Protein AF-A0A1V5RC28-F1 (afdb_monomer)

Structure (mmCIF, N/CA/C/O backbone):
data_AF-A0A1V5RC28-F1
#
_entry.id   AF-A0A1V5RC28-F1
#
loop_
_atom_site.group_PDB
_atom_site.id
_atom_site.type_symbol
_atom_site.label_atom_id
_atom_site.label_alt_id
_atom_site.label_comp_id
_atom_site.label_asym_id
_atom_site.label_entity_id
_atom_site.label_seq_id
_atom_site.pdbx_PDB_ins_code
_atom_site.Cartn_x
_atom_site.Cartn_y
_atom_site.Cartn_z
_atom_site.occupancy
_atom_site.B_iso_or_equiv
_atom_site.auth_seq_id
_atom_site.auth_comp_id
_atom_site.auth_asym_id
_atom_site.auth_atom_id
_atom_site.pdbx_PDB_model_num
ATOM 1 N N . MET A 1 1 ? -7.950 -6.915 -5.598 1.00 78.12 1 MET A N 1
ATOM 2 C CA . MET A 1 1 ? -7.446 -6.400 -4.307 1.00 78.12 1 MET A CA 1
ATOM 3 C C . MET A 1 1 ? -8.306 -6.978 -3.197 1.00 78.12 1 MET A C 1
ATOM 5 O O . MET A 1 1 ? -9.509 -7.059 -3.421 1.00 78.12 1 MET A O 1
ATOM 9 N N . PRO A 1 2 ? -7.736 -7.437 -2.072 1.00 84.12 2 PRO A N 1
ATOM 10 C CA . PRO A 1 2 ? -8.524 -7.957 -0.957 1.00 84.12 2 PRO A CA 1
ATOM 11 C C . PRO A 1 2 ? -9.288 -6.834 -0.242 1.00 84.12 2 PRO A C 1
ATOM 13 O O . PRO A 1 2 ? -8.776 -5.726 -0.107 1.00 84.12 2 PRO A O 1
ATOM 16 N N . SER A 1 3 ? -10.499 -7.132 0.232 1.00 89.69 3 SER A N 1
ATOM 17 C CA . SER A 1 3 ? -11.298 -6.225 1.070 1.00 89.69 3 SER A CA 1
ATOM 18 C C . SER A 1 3 ? -10.888 -6.268 2.547 1.00 89.69 3 SER A C 1
ATOM 20 O O . SER A 1 3 ? -11.068 -5.288 3.265 1.00 89.69 3 SER A O 1
ATOM 22 N N . ARG A 1 4 ? -10.319 -7.391 3.003 1.00 92.81 4 ARG A N 1
ATOM 23 C CA . ARG A 1 4 ? -9.761 -7.592 4.347 1.00 92.81 4 ARG A CA 1
ATOM 24 C C . ARG A 1 4 ? -8.481 -8.410 4.273 1.00 92.81 4 ARG A C 1
ATOM 26 O O . ARG A 1 4 ? -8.350 -9.268 3.397 1.00 92.81 4 ARG A O 1
ATOM 33 N N . PHE A 1 5 ? -7.549 -8.155 5.180 1.00 90.50 5 PHE A N 1
ATOM 34 C CA . PHE A 1 5 ? -6.328 -8.943 5.310 1.00 90.50 5 PHE A CA 1
ATOM 35 C C . PHE A 1 5 ? -5.760 -8.856 6.724 1.00 90.50 5 PHE A C 1
ATOM 37 O O . PHE A 1 5 ? -5.974 -7.882 7.440 1.00 90.50 5 PHE A O 1
ATOM 44 N N . THR A 1 6 ? -4.988 -9.869 7.105 1.00 90.44 6 THR A N 1
ATOM 45 C CA . THR A 1 6 ? -4.256 -9.887 8.372 1.00 90.44 6 THR A CA 1
ATOM 46 C C . THR A 1 6 ? -2.792 -9.558 8.122 1.00 90.44 6 THR A C 1
ATOM 48 O O . THR A 1 6 ? -2.156 -10.141 7.238 1.00 90.44 6 THR A O 1
ATOM 51 N N . TRP A 1 7 ? -2.231 -8.655 8.918 1.00 88.19 7 TRP A N 1
ATOM 52 C CA . TRP A 1 7 ? -0.811 -8.333 8.894 1.00 88.19 7 TRP A CA 1
ATOM 53 C C . TRP A 1 7 ? -0.259 -8.241 10.316 1.00 88.19 7 TRP A C 1
ATOM 55 O O . TRP A 1 7 ? -0.801 -7.530 11.154 1.00 88.19 7 TRP A O 1
ATOM 65 N N . ARG A 1 8 ? 0.815 -8.996 10.595 1.00 86.25 8 ARG A N 1
ATOM 66 C CA . ARG A 1 8 ? 1.457 -9.096 11.925 1.00 86.25 8 ARG A CA 1
ATOM 67 C C . ARG A 1 8 ? 0.475 -9.349 13.086 1.00 86.25 8 ARG A C 1
ATOM 69 O O . ARG A 1 8 ? 0.665 -8.839 14.180 1.00 86.25 8 ARG A O 1
ATOM 76 N N . GLY A 1 9 ? -0.562 -10.151 12.842 1.00 89.44 9 GLY A N 1
ATOM 77 C CA . GLY A 1 9 ? -1.573 -10.497 13.847 1.00 89.44 9 GLY A CA 1
ATOM 78 C C . GLY A 1 9 ? -2.705 -9.476 14.005 1.00 89.44 9 GLY A C 1
ATOM 79 O O . GLY A 1 9 ? -3.668 -9.777 14.698 1.00 89.44 9 GLY A O 1
ATOM 80 N N . ALA A 1 10 ? -2.641 -8.323 13.333 1.00 88.75 10 ALA A N 1
ATOM 81 C CA . ALA A 1 10 ? -3.735 -7.358 13.276 1.00 88.75 10 ALA A CA 1
ATOM 82 C C . ALA A 1 10 ? -4.580 -7.559 12.010 1.00 88.75 10 ALA A C 1
ATOM 84 O O . ALA A 1 10 ? -4.041 -7.795 10.923 1.00 88.75 10 ALA A O 1
ATOM 85 N N . GLU A 1 11 ? -5.902 -7.469 12.145 1.00 93.44 11 GLU A N 1
ATOM 86 C CA . GLU A 1 11 ? -6.823 -7.443 11.008 1.00 93.44 11 GLU A CA 1
ATOM 87 C C . GLU A 1 11 ? -6.993 -6.009 10.503 1.00 93.44 11 GLU A C 1
ATOM 89 O O . GLU A 1 11 ? -7.176 -5.080 11.287 1.00 93.44 11 GLU A O 1
ATOM 94 N N . TYR A 1 12 ? -6.950 -5.852 9.181 1.00 92.31 12 TYR A N 1
ATOM 95 C CA . TYR A 1 12 ? -7.222 -4.598 8.500 1.00 92.31 12 TYR A CA 1
ATOM 96 C C . TYR A 1 12 ? -8.332 -4.778 7.476 1.00 92.31 12 TYR A C 1
ATOM 98 O O . TYR A 1 12 ? -8.329 -5.725 6.677 1.00 92.31 12 TYR A O 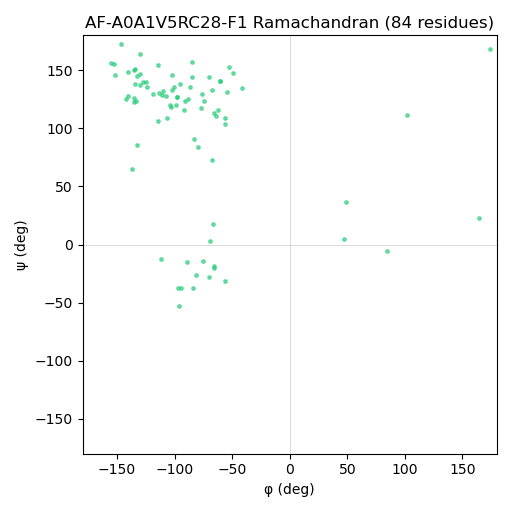1
ATOM 106 N N . ARG A 1 13 ? -9.261 -3.826 7.456 1.00 95.00 13 ARG A N 1
ATOM 107 C CA . ARG A 1 13 ? -10.307 -3.721 6.439 1.00 95.00 13 ARG A CA 1
ATOM 108 C C . ARG A 1 13 ? -9.999 -2.556 5.518 1.00 95.00 13 ARG A C 1
ATOM 110 O O . ARG A 1 13 ? -9.804 -1.447 5.990 1.00 95.00 13 ARG A O 1
ATOM 117 N N . VAL A 1 14 ? -9.993 -2.789 4.210 1.00 94.06 14 VAL A N 1
ATOM 118 C CA . VAL A 1 14 ? -9.842 -1.713 3.226 1.00 94.06 14 VAL A CA 1
ATOM 119 C C . VAL A 1 14 ? -11.148 -0.929 3.139 1.00 94.06 14 VAL A C 1
ATOM 121 O O . VAL A 1 14 ? -12.196 -1.514 2.854 1.00 94.06 14 VAL A O 1
ATOM 124 N N . THR A 1 15 ? -11.080 0.380 3.369 1.00 95.50 15 THR A N 1
ATOM 125 C CA . THR A 1 15 ? -12.233 1.289 3.275 1.00 95.50 15 THR A CA 1
ATOM 126 C C . THR A 1 15 ? -12.291 2.000 1.929 1.00 95.50 15 THR A C 1
ATOM 128 O O . THR A 1 15 ? -13.373 2.135 1.366 1.00 95.50 15 THR A O 1
ATOM 131 N N . ALA A 1 16 ? -11.141 2.376 1.361 1.00 93.19 16 ALA A N 1
ATOM 132 C CA . ALA A 1 16 ? -11.055 2.939 0.017 1.00 93.19 16 ALA A CA 1
ATOM 133 C C . ALA A 1 16 ? -9.692 2.676 -0.640 1.00 93.19 16 ALA A C 1
ATOM 135 O O . ALA A 1 16 ? -8.672 2.497 0.027 1.00 93.19 16 ALA A O 1
ATOM 136 N N . VAL A 1 17 ? -9.675 2.682 -1.976 1.00 94.88 17 VAL A N 1
ATOM 137 C CA . VAL A 1 17 ? -8.444 2.746 -2.776 1.00 94.88 17 VAL A CA 1
ATOM 138 C C . VAL A 1 17 ? -8.155 4.210 -3.062 1.00 94.88 17 VAL A C 1
ATOM 140 O O . VAL A 1 17 ? -8.931 4.858 -3.755 1.00 94.88 17 VAL A O 1
ATOM 143 N N . LEU A 1 18 ? -7.0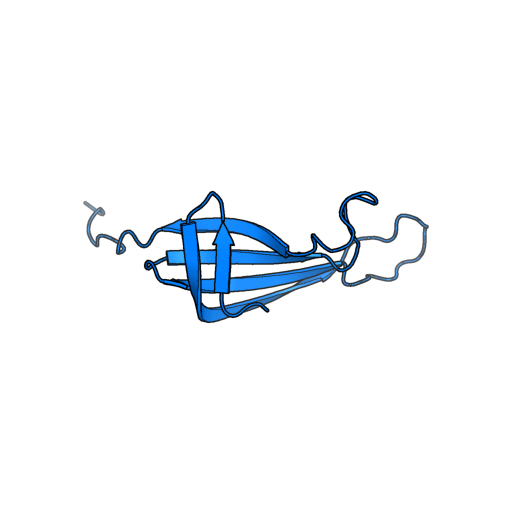42 4.719 -2.541 1.00 94.62 18 LEU A N 1
ATOM 144 C CA . LEU A 1 18 ? -6.602 6.099 -2.747 1.00 94.62 18 LEU A CA 1
ATOM 145 C C . LEU A 1 18 ? -5.824 6.249 -4.057 1.00 94.62 18 LEU A C 1
ATOM 147 O O . LEU A 1 18 ? -5.954 7.251 -4.750 1.00 94.62 18 LEU A O 1
ATOM 151 N N . HIS A 1 19 ? -5.011 5.250 -4.404 1.00 94.38 19 HIS A N 1
ATOM 152 C CA . HIS A 1 19 ? -4.221 5.266 -5.631 1.00 94.38 19 HIS A CA 1
ATOM 153 C C . HIS A 1 19 ? -3.960 3.843 -6.126 1.00 94.38 19 HIS A C 1
ATOM 155 O O . HIS A 1 19 ? -3.793 2.923 -5.324 1.00 94.38 19 HIS A O 1
ATOM 161 N N . ALA A 1 20 ? -3.900 3.647 -7.441 1.00 93.88 20 ALA A N 1
ATOM 162 C CA . ALA A 1 20 ? -3.560 2.364 -8.044 1.00 93.88 20 ALA A CA 1
ATOM 163 C C . ALA A 1 20 ? -2.663 2.577 -9.263 1.00 93.88 20 ALA A C 1
ATOM 165 O O . ALA A 1 20 ? -3.002 3.337 -10.166 1.00 93.88 20 ALA A O 1
ATOM 166 N N . TRP A 1 21 ? -1.524 1.889 -9.304 1.00 93.00 21 TRP A N 1
ATOM 167 C CA . TRP A 1 21 ? -0.566 2.013 -10.402 1.00 93.00 21 TRP A CA 1
ATOM 168 C C . TRP A 1 21 ? 0.143 0.692 -10.678 1.00 93.00 21 TRP A C 1
ATOM 170 O O . TRP A 1 21 ? -0.033 -0.307 -9.983 1.00 93.00 21 TRP A O 1
ATOM 180 N N . LYS A 1 22 ? 0.922 0.651 -11.753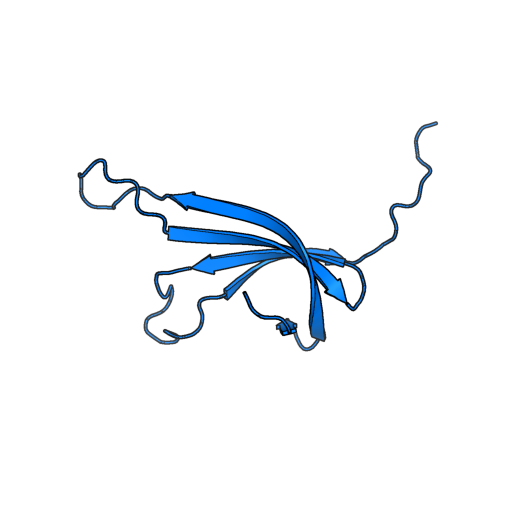 1.00 89.38 22 LYS A N 1
ATOM 181 C CA . LYS A 1 22 ? 1.635 -0.546 -12.201 1.00 89.38 22 LYS A CA 1
ATOM 182 C C . LYS A 1 22 ? 3.100 -0.188 -12.380 1.00 89.38 22 LYS A C 1
ATOM 184 O O . LYS A 1 22 ? 3.402 0.876 -12.905 1.00 89.38 22 LYS A O 1
ATOM 189 N N . THR A 1 23 ? 4.001 -1.078 -11.980 1.00 83.56 23 THR A N 1
ATOM 190 C CA . THR A 1 23 ? 5.419 -0.954 -12.351 1.00 83.56 23 THR A CA 1
ATOM 191 C C . THR A 1 23 ? 5.804 -2.105 -13.261 1.00 83.56 23 THR A C 1
ATOM 193 O O . THR A 1 23 ? 5.555 -3.279 -12.945 1.00 83.56 23 THR A O 1
ATOM 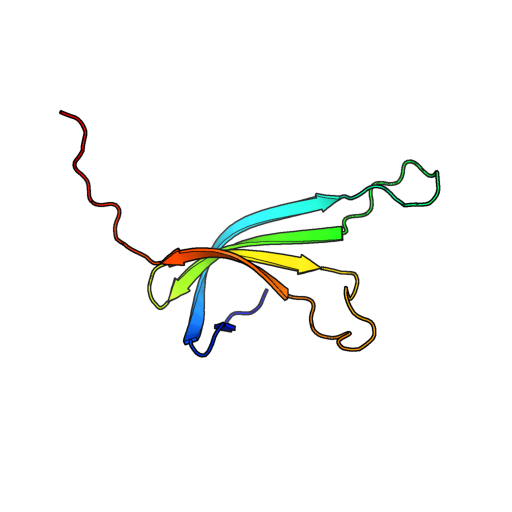196 N N . THR A 1 24 ? 6.437 -1.765 -14.377 1.00 75.62 24 THR A N 1
ATOM 197 C CA . THR A 1 24 ? 7.121 -2.719 -15.242 1.00 75.62 24 THR A CA 1
ATOM 198 C C . THR A 1 24 ? 8.534 -2.966 -14.718 1.00 75.62 24 THR A C 1
ATOM 200 O O . THR A 1 24 ? 9.067 -2.175 -13.940 1.00 75.62 24 THR A O 1
ATOM 203 N N . GLY A 1 25 ? 9.125 -4.105 -15.065 1.00 62.41 25 GLY A N 1
ATOM 204 C CA . GLY A 1 25 ? 10.532 -4.375 -14.772 1.00 62.41 25 GLY A CA 1
ATOM 205 C C . GLY A 1 25 ? 11.219 -4.983 -15.988 1.00 62.41 25 GLY A C 1
ATOM 206 O O . GLY A 1 25 ? 10.541 -5.681 -16.747 1.00 62.41 25 GLY A O 1
ATOM 207 N N . PRO A 1 26 ? 12.530 -4.757 -16.171 1.00 54.06 26 PRO A N 1
ATOM 208 C CA . PRO A 1 26 ? 13.257 -5.267 -17.328 1.00 54.06 26 PRO A CA 1
ATOM 209 C C . PRO A 1 26 ? 13.204 -6.799 -17.372 1.00 54.06 26 PRO A C 1
ATOM 211 O O . PRO A 1 26 ? 13.262 -7.474 -16.334 1.00 54.06 26 PRO A O 1
ATOM 214 N N . CYS A 1 27 ? 13.054 -7.367 -18.566 1.00 52.03 27 CYS A N 1
ATOM 215 C CA . CYS A 1 27 ? 13.277 -8.791 -18.788 1.00 52.03 27 CYS A CA 1
ATOM 216 C C . CYS A 1 27 ? 14.766 -9.098 -18.606 1.00 52.03 27 CYS A C 1
ATOM 218 O O . CYS A 1 27 ? 15.619 -8.414 -19.158 1.00 52.03 27 CYS A O 1
ATOM 220 N N . SER A 1 28 ? 15.094 -10.150 -17.856 1.00 49.66 28 SER A N 1
ATOM 221 C CA . SER A 1 28 ? 16.472 -10.627 -17.658 1.00 49.66 28 SER A CA 1
ATOM 222 C C . SER A 1 28 ? 17.094 -11.254 -18.919 1.00 49.66 28 SER A C 1
ATOM 224 O O . SER A 1 28 ? 18.224 -11.718 -18.875 1.00 49.66 28 SER A O 1
ATOM 226 N N . HIS A 1 29 ? 16.375 -11.245 -20.045 1.00 46.16 29 HIS A N 1
ATOM 227 C CA . HIS A 1 29 ? 16.817 -11.733 -21.347 1.00 46.16 29 HIS A CA 1
ATOM 228 C C . HIS A 1 29 ? 16.492 -10.692 -22.423 1.00 46.16 29 HIS A C 1
ATOM 230 O O . HIS A 1 29 ? 15.419 -10.762 -23.013 1.00 46.16 29 HIS A O 1
ATOM 236 N N . GLY A 1 30 ? 17.383 -9.716 -22.625 1.00 47.53 30 GLY A N 1
ATOM 237 C CA . GLY A 1 30 ? 17.694 -9.044 -23.905 1.00 47.53 30 GLY A CA 1
ATOM 238 C C . GLY A 1 30 ? 16.591 -8.520 -24.844 1.00 47.53 30 GLY A C 1
ATOM 239 O O . GLY A 1 30 ? 16.928 -8.048 -25.921 1.00 47.53 30 GLY A O 1
ATOM 240 N N . SER A 1 31 ? 15.309 -8.574 -24.495 1.00 51.50 31 SER A N 1
ATOM 241 C CA . SER A 1 31 ? 14.196 -8.055 -25.289 1.00 51.50 31 SER A CA 1
ATOM 242 C C . SER A 1 31 ? 13.617 -6.845 -24.567 1.00 51.50 31 SER A C 1
ATOM 244 O O . SER A 1 31 ? 13.336 -6.894 -23.369 1.00 51.50 31 SER A O 1
ATOM 246 N N . GLY A 1 32 ? 13.470 -5.730 -25.280 1.00 50.41 32 GLY A N 1
ATOM 247 C CA . GLY A 1 32 ? 12.979 -4.453 -24.752 1.00 50.41 32 GLY A CA 1
ATOM 248 C C . GLY A 1 32 ? 11.508 -4.449 -24.310 1.00 50.41 32 GLY A C 1
ATOM 249 O O . GLY A 1 32 ? 10.919 -3.379 -24.184 1.00 50.41 32 GLY A O 1
ATOM 250 N N . GLU A 1 33 ? 10.891 -5.611 -24.087 1.00 51.03 33 GLU A N 1
ATOM 251 C CA . GLU A 1 33 ? 9.519 -5.713 -23.600 1.00 51.03 33 GLU A CA 1
ATOM 252 C C . GLU A 1 33 ? 9.442 -5.422 -22.094 1.00 51.03 33 GLU A C 1
ATOM 254 O O . GLU A 1 33 ? 9.983 -6.130 -21.239 1.00 51.03 33 GLU A O 1
ATOM 259 N N . LEU A 1 34 ? 8.718 -4.355 -21.759 1.00 55.84 34 LEU A N 1
ATOM 260 C CA . LEU A 1 34 ? 8.424 -3.951 -20.391 1.00 55.84 34 LEU A CA 1
ATOM 261 C C . LEU A 1 34 ? 7.222 -4.736 -19.858 1.00 55.84 34 LEU A C 1
ATOM 263 O O . LEU A 1 34 ? 6.073 -4.309 -19.968 1.00 55.84 34 LEU A O 1
ATOM 267 N N . TYR A 1 35 ? 7.471 -5.876 -19.221 1.00 62.91 35 TYR A N 1
ATOM 268 C CA . TYR A 1 35 ? 6.398 -6.640 -18.589 1.00 62.91 35 TYR A CA 1
ATOM 269 C C . TYR A 1 35 ? 5.962 -5.987 -17.273 1.00 62.91 35 TYR A C 1
ATOM 271 O O . TYR A 1 35 ? 6.782 -5.704 -16.395 1.00 62.91 35 TYR A O 1
ATOM 279 N N . VAL A 1 36 ? 4.650 -5.781 -17.101 1.00 62.84 36 VAL A N 1
ATOM 280 C CA . VAL A 1 36 ? 4.066 -5.359 -15.817 1.00 62.84 36 VAL A CA 1
ATOM 281 C C . VAL A 1 36 ? 4.291 -6.465 -14.793 1.00 62.84 36 VAL A C 1
ATOM 283 O O . VAL A 1 36 ? 3.686 -7.536 -14.874 1.00 62.84 36 VAL A O 1
ATOM 286 N N . ARG A 1 37 ? 5.153 -6.196 -13.810 1.00 77.81 37 ARG A N 1
ATOM 287 C CA . ARG A 1 37 ? 5.490 -7.164 -12.758 1.00 77.81 37 ARG A CA 1
ATOM 288 C C . ARG A 1 37 ? 4.637 -6.976 -11.510 1.00 77.81 37 ARG A C 1
ATOM 290 O O . ARG A 1 37 ? 4.249 -7.959 -10.883 1.00 77.81 37 ARG A O 1
ATOM 297 N N . ARG A 1 38 ? 4.325 -5.724 -11.159 1.00 86.75 38 ARG A N 1
ATOM 298 C CA . ARG A 1 38 ? 3.640 -5.396 -9.902 1.00 86.75 38 ARG A CA 1
ATOM 299 C C . ARG A 1 38 ? 2.448 -4.483 -10.128 1.00 86.75 38 ARG A C 1
ATOM 301 O O . ARG A 1 38 ? 2.541 -3.503 -10.868 1.00 86.75 38 ARG A O 1
ATOM 308 N N . HIS A 1 39 ? 1.362 -4.799 -9.436 1.00 91.38 39 HIS A N 1
ATOM 309 C CA . HIS A 1 39 ? 0.199 -3.932 -9.292 1.00 91.38 39 HIS A CA 1
ATOM 310 C C . HIS A 1 39 ? 0.239 -3.316 -7.903 1.00 91.38 39 HIS A C 1
ATOM 312 O O . HIS A 1 39 ? 0.194 -4.042 -6.917 1.00 91.38 39 HIS A O 1
ATOM 318 N N . TRP A 1 40 ? 0.338 -2.003 -7.832 1.00 93.50 40 TRP A N 1
ATOM 319 C CA . TRP A 1 40 ? 0.434 -1.242 -6.600 1.00 93.50 40 TRP A CA 1
ATOM 320 C C . TRP A 1 40 ? -0.904 -0.610 -6.253 1.00 93.50 40 TRP A C 1
ATOM 322 O O . TRP A 1 40 ? -1.656 -0.203 -7.141 1.00 93.50 40 TRP A O 1
ATOM 332 N N . TYR A 1 41 ? -1.165 -0.518 -4.956 1.00 94.38 41 TYR A N 1
ATOM 333 C CA . TYR A 1 41 ? -2.374 0.051 -4.389 1.00 94.38 41 TYR A CA 1
ATOM 334 C C . TYR A 1 41 ? -2.010 0.821 -3.126 1.00 94.38 41 TYR A C 1
ATOM 336 O O . TYR A 1 41 ? -1.431 0.244 -2.210 1.00 94.38 41 TYR A O 1
ATOM 344 N N . THR A 1 42 ? -2.388 2.089 -3.049 1.00 94.62 42 THR A N 1
ATOM 345 C CA . THR A 1 42 ? -2.474 2.817 -1.784 1.00 94.62 42 THR A CA 1
ATOM 346 C C . THR A 1 42 ? -3.927 2.793 -1.338 1.00 94.62 42 THR A C 1
ATOM 348 O O . THR A 1 42 ? -4.815 3.135 -2.117 1.00 94.62 42 THR A O 1
ATOM 351 N N . VAL A 1 43 ? -4.179 2.360 -0.109 1.00 93.75 43 VAL A N 1
ATOM 352 C CA . VAL A 1 43 ? -5.520 2.158 0.446 1.00 93.75 43 VAL A CA 1
ATOM 353 C C . VAL A 1 43 ? -5.646 2.826 1.805 1.00 93.75 43 VAL A C 1
ATOM 355 O O . VAL A 1 43 ? -4.683 2.844 2.572 1.00 93.75 43 VAL A O 1
ATOM 358 N N . SER A 1 44 ? -6.834 3.331 2.117 1.00 93.75 44 SER A N 1
ATOM 359 C CA . SER A 1 44 ? -7.216 3.624 3.495 1.00 93.75 44 SER A CA 1
ATOM 360 C C . SER A 1 44 ? -7.771 2.359 4.145 1.00 93.75 44 SER A C 1
ATOM 362 O O . SER A 1 44 ? -8.425 1.539 3.487 1.00 93.75 44 SER A O 1
ATOM 364 N N . VAL A 1 45 ? -7.494 2.183 5.432 1.00 93.69 45 VAL A N 1
ATOM 365 C CA . VAL A 1 45 ? -7.891 0.999 6.199 1.00 93.69 45 VAL A CA 1
ATOM 366 C C . VAL A 1 45 ? -8.592 1.356 7.508 1.00 93.69 45 VAL A C 1
ATOM 368 O O . VAL A 1 45 ? -8.489 2.482 7.985 1.00 93.69 45 VAL A O 1
ATOM 371 N N . GLU A 1 46 ? -9.272 0.368 8.083 1.00 91.31 46 GLU A N 1
ATOM 372 C CA . GLU A 1 46 ? -9.686 0.293 9.487 1.00 91.31 46 GLU A CA 1
ATOM 373 C C . GLU A 1 46 ? -8.872 -0.810 10.196 1.00 91.31 46 GLU A C 1
ATOM 375 O O . GLU A 1 46 ? -8.792 -1.909 9.634 1.00 91.31 46 GLU A O 1
ATOM 380 N N . PRO A 1 47 ? -8.283 -0.577 11.392 1.00 89.56 47 PRO A N 1
ATOM 381 C CA . PRO A 1 47 ? -8.158 0.705 12.108 1.00 89.56 47 PRO A CA 1
ATOM 382 C C . PRO A 1 47 ? -7.542 1.815 11.240 1.00 89.56 47 PRO A C 1
ATOM 384 O O . PRO A 1 47 ? -6.812 1.481 10.304 1.00 89.56 47 PRO A O 1
ATOM 387 N N . PRO A 1 48 ? -7.852 3.103 11.503 1.00 89.62 48 PRO A N 1
ATOM 388 C CA . PRO A 1 48 ? -7.528 4.198 10.595 1.00 89.62 48 PRO A CA 1
ATOM 389 C C . PRO A 1 48 ? -6.043 4.204 10.254 1.00 89.62 48 PRO A C 1
ATOM 391 O O . PRO A 1 48 ? -5.178 4.117 11.125 1.00 89.62 48 PRO A O 1
ATOM 394 N N . GLY A 1 49 ? -5.755 4.301 8.964 1.00 90.88 49 GLY A N 1
ATOM 395 C CA . GLY A 1 49 ? -4.402 4.332 8.439 1.00 90.88 49 GLY A CA 1
ATOM 396 C C . GLY A 1 49 ? -4.390 4.305 6.922 1.00 90.88 49 GLY A C 1
ATOM 397 O O . GLY A 1 49 ? -5.407 4.039 6.277 1.00 90.88 49 GLY A O 1
ATOM 398 N N . VAL A 1 50 ? -3.219 4.573 6.357 1.00 93.62 50 VAL A N 1
ATOM 399 C CA . VAL A 1 50 ? -2.955 4.474 4.924 1.00 93.62 50 VAL A CA 1
ATOM 400 C C . VAL A 1 50 ? -1.872 3.431 4.701 1.00 93.62 50 VAL A C 1
ATOM 402 O O . VAL A 1 50 ? -0.813 3.456 5.328 1.00 93.62 50 VAL A O 1
ATOM 405 N N . MET A 1 51 ? -2.130 2.501 3.791 1.00 93.25 51 MET A N 1
ATOM 406 C CA . MET A 1 51 ? -1.204 1.427 3.461 1.00 93.25 51 MET A CA 1
ATOM 407 C C . MET A 1 51 ? -0.908 1.399 1.977 1.00 93.25 51 MET A C 1
ATOM 409 O O . MET A 1 51 ? -1.815 1.534 1.161 1.00 93.25 51 MET A O 1
ATOM 413 N N . THR A 1 52 ? 0.349 1.144 1.622 1.00 94.31 52 THR A N 1
ATOM 414 C CA . THR A 1 52 ? 0.714 0.803 0.247 1.00 94.31 52 THR A CA 1
ATOM 415 C C . THR A 1 52 ? 0.983 -0.686 0.159 1.00 94.31 52 THR A C 1
ATOM 417 O O . THR A 1 52 ? 1.880 -1.203 0.824 1.00 94.31 52 THR A O 1
ATOM 420 N N . LEU A 1 53 ? 0.220 -1.376 -0.680 1.00 93.00 53 LEU A N 1
ATOM 421 C CA . LEU A 1 53 ? 0.366 -2.789 -0.985 1.00 93.00 53 LEU A CA 1
ATOM 422 C C . LEU A 1 53 ? 0.774 -2.961 -2.442 1.00 93.00 53 LEU A C 1
ATOM 424 O O . LEU A 1 53 ? 0.433 -2.147 -3.300 1.00 93.00 53 LEU A O 1
ATOM 428 N N . TYR A 1 54 ? 1.439 -4.068 -2.744 1.00 91.81 54 TYR A N 1
ATOM 429 C CA . TYR A 1 54 ? 1.588 -4.517 -4.117 1.00 91.81 54 TYR A CA 1
ATOM 430 C C . TYR A 1 54 ? 1.268 -5.997 -4.274 1.00 91.81 54 TYR A C 1
ATOM 432 O O . TYR A 1 54 ? 1.549 -6.826 -3.409 1.00 91.81 54 TYR A O 1
ATOM 440 N N . PHE A 1 55 ? 0.681 -6.317 -5.419 1.00 89.31 55 PHE A N 1
ATOM 441 C CA . PHE A 1 55 ? 0.486 -7.666 -5.904 1.00 89.31 55 PHE A CA 1
ATOM 442 C C . PHE A 1 55 ? 1.573 -7.999 -6.924 1.00 89.31 55 PHE A C 1
ATOM 444 O O . PHE A 1 55 ? 1.697 -7.328 -7.952 1.00 89.31 55 PHE A O 1
ATOM 451 N N . ASP A 1 56 ? 2.352 -9.035 -6.634 1.00 86.38 56 ASP A N 1
ATOM 452 C CA . ASP A 1 56 ? 3.342 -9.601 -7.540 1.00 86.38 56 ASP A CA 1
ATOM 453 C C . ASP A 1 56 ? 2.702 -10.716 -8.372 1.00 86.38 56 ASP A C 1
ATOM 455 O O . ASP A 1 56 ? 2.149 -11.688 -7.844 1.00 86.38 56 ASP A O 1
ATOM 459 N N . ARG A 1 57 ? 2.773 -10.574 -9.696 1.00 79.81 57 ARG A N 1
ATOM 460 C CA . ARG A 1 57 ? 2.287 -11.609 -10.611 1.00 79.81 57 ARG A CA 1
ATOM 461 C C . ARG A 1 57 ? 3.164 -12.855 -10.593 1.00 79.81 57 ARG A C 1
ATOM 463 O O . ARG A 1 57 ? 2.659 -13.941 -10.885 1.00 79.81 57 ARG A O 1
ATOM 470 N N . GLN A 1 58 ? 4.447 -12.707 -10.279 1.00 75.06 58 GLN A N 1
ATOM 471 C CA . GLN A 1 58 ? 5.373 -13.820 -10.160 1.00 75.06 58 GLN A CA 1
ATOM 472 C C . GLN A 1 58 ? 5.503 -14.196 -8.686 1.00 75.06 58 GLN A C 1
ATOM 474 O O . GLN A 1 58 ? 5.773 -13.368 -7.817 1.00 75.06 58 GLN A O 1
ATOM 479 N N . ALA A 1 59 ? 5.294 -15.474 -8.380 1.00 66.06 59 ALA A N 1
ATOM 480 C CA . ALA A 1 59 ? 5.544 -15.959 -7.034 1.00 66.06 59 ALA A CA 1
ATOM 481 C C . ALA A 1 59 ? 7.036 -15.788 -6.712 1.00 66.06 59 ALA A C 1
ATOM 483 O O . ALA A 1 59 ? 7.880 -16.431 -7.330 1.00 66.06 59 ALA A O 1
ATOM 484 N N . ARG A 1 60 ? 7.366 -14.944 -5.725 1.00 65.44 60 ARG A N 1
ATOM 485 C C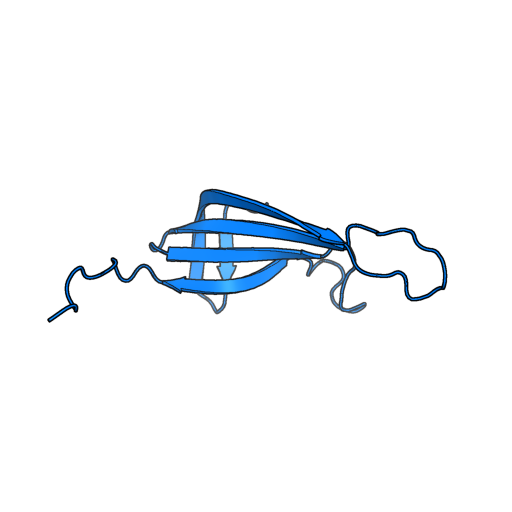A . ARG A 1 60 ? 8.763 -14.707 -5.307 1.00 65.44 60 ARG A CA 1
ATOM 486 C C . ARG A 1 60 ? 9.421 -15.945 -4.691 1.00 65.44 60 ARG A C 1
ATOM 488 O O . ARG A 1 60 ? 10.640 -16.009 -4.610 1.00 65.44 60 ARG A O 1
ATOM 495 N N . GLN A 1 61 ? 8.629 -16.911 -4.226 1.00 64.94 61 GLN A N 1
ATOM 496 C CA . GLN A 1 61 ? 9.111 -18.152 -3.628 1.00 64.94 61 GLN A CA 1
ATOM 497 C C . GLN A 1 61 ? 8.338 -19.334 -4.210 1.00 64.94 61 GLN A C 1
ATOM 499 O O . GLN A 1 61 ? 7.116 -19.404 -4.063 1.00 64.94 61 GLN A O 1
ATOM 504 N N . SER A 1 62 ? 9.052 -20.302 -4.792 1.00 65.38 62 SER A N 1
ATOM 505 C CA . SER A 1 62 ? 8.461 -21.559 -5.282 1.00 65.38 62 SER A CA 1
ATOM 506 C C . SER A 1 62 ? 7.705 -22.310 -4.181 1.00 65.38 62 SER A C 1
ATOM 508 O O . SER A 1 62 ? 6.675 -22.922 -4.441 1.00 65.38 62 SER A O 1
ATOM 510 N N . ARG A 1 63 ? 8.166 -22.184 -2.929 1.00 67.94 63 ARG A N 1
ATOM 511 C CA . ARG A 1 63 ? 7.564 -22.795 -1.733 1.00 67.94 63 ARG A CA 1
ATOM 512 C C . ARG A 1 63 ? 6.282 -22.109 -1.244 1.00 67.94 63 ARG A C 1
ATOM 514 O O . ARG A 1 63 ? 5.578 -22.678 -0.417 1.00 67.94 63 ARG A O 1
ATOM 521 N N . ARG A 1 64 ? 5.962 -20.896 -1.714 1.00 68.31 64 ARG A N 1
ATOM 522 C CA . ARG A 1 64 ? 4.735 -20.158 -1.345 1.00 68.31 64 ARG A CA 1
ATOM 523 C C . ARG A 1 64 ? 4.099 -19.498 -2.577 1.00 68.31 64 ARG A C 1
ATOM 525 O O . ARG A 1 64 ? 3.987 -18.274 -2.633 1.00 68.31 64 ARG A O 1
ATOM 532 N N . PRO A 1 65 ? 3.615 -20.286 -3.556 1.00 67.62 65 PRO A N 1
ATOM 533 C CA . PRO A 1 65 ? 3.151 -19.769 -4.850 1.00 67.62 65 PRO A CA 1
ATOM 534 C C . PRO A 1 65 ? 1.896 -18.879 -4.763 1.00 67.62 65 PRO A C 1
ATOM 536 O O . PRO A 1 65 ? 1.598 -18.110 -5.684 1.00 67.62 65 PRO A O 1
ATOM 539 N N . LYS A 1 66 ? 1.160 -18.979 -3.649 1.00 72.12 66 LYS A N 1
ATOM 540 C CA . LYS A 1 66 ? -0.046 -18.194 -3.347 1.00 72.12 66 LYS A CA 1
ATOM 541 C C . LYS A 1 66 ? 0.261 -16.868 -2.630 1.00 72.12 66 LYS A C 1
ATOM 543 O O . LYS A 1 66 ? -0.601 -15.993 -2.596 1.00 72.12 66 LYS A O 1
ATOM 548 N N . ALA A 1 67 ? 1.472 -16.686 -2.090 1.00 76.44 67 ALA A N 1
ATOM 549 C CA . ALA A 1 67 ? 1.885 -15.456 -1.413 1.00 76.44 67 ALA A CA 1
ATOM 550 C C . ALA A 1 67 ? 2.279 -14.389 -2.445 1.00 76.44 67 ALA A C 1
ATOM 552 O O . ALA A 1 67 ? 3.442 -14.246 -2.820 1.00 76.44 67 ALA A O 1
ATOM 553 N N . ARG A 1 68 ? 1.266 -13.684 -2.952 1.00 84.12 68 ARG A N 1
ATOM 554 C CA . ARG A 1 68 ? 1.411 -12.693 -4.029 1.00 84.12 68 ARG A CA 1
ATOM 555 C C . ARG A 1 68 ? 1.171 -11.257 -3.581 1.00 84.12 68 ARG A C 1
ATOM 557 O O . ARG A 1 68 ? 1.485 -10.345 -4.327 1.00 84.12 68 ARG A O 1
ATOM 564 N N . TRP A 1 69 ? 0.631 -11.053 -2.384 1.00 88.69 69 TRP A N 1
ATOM 565 C CA . TRP A 1 69 ? 0.383 -9.732 -1.815 1.00 88.69 69 TRP A CA 1
ATOM 566 C C . TRP A 1 69 ? 1.473 -9.370 -0.818 1.00 88.69 69 TRP A C 1
ATOM 568 O O . TRP A 1 69 ? 1.851 -10.184 0.023 1.00 88.69 69 TRP A O 1
ATOM 578 N N . TRP A 1 70 ? 1.944 -8.136 -0.910 1.00 88.88 70 TRP A N 1
ATOM 579 C CA . TRP A 1 70 ? 3.017 -7.609 -0.087 1.00 88.88 70 TRP A CA 1
ATOM 580 C C . TRP A 1 70 ? 2.632 -6.228 0.421 1.00 88.88 70 TRP A C 1
ATOM 582 O O . TRP A 1 70 ? 2.110 -5.411 -0.334 1.00 88.88 70 TRP A O 1
ATOM 592 N N . LEU A 1 71 ? 2.921 -5.964 1.691 1.00 89.56 71 LEU A N 1
ATOM 593 C CA . LEU A 1 71 ? 2.819 -4.632 2.270 1.00 89.56 71 LEU A CA 1
ATOM 594 C C . LEU A 1 71 ? 4.155 -3.911 2.065 1.00 89.56 71 LEU A C 1
ATOM 596 O O . LEU A 1 71 ? 5.203 -4.451 2.421 1.00 89.56 71 LEU A O 1
ATOM 600 N N . TYR A 1 72 ? 4.114 -2.729 1.459 1.00 89.50 72 TYR A N 1
ATOM 601 C CA . TYR A 1 72 ? 5.283 -1.886 1.215 1.00 89.50 72 TYR A CA 1
ATOM 602 C C . TYR A 1 72 ? 5.443 -0.829 2.305 1.00 89.50 72 TYR A C 1
ATOM 604 O O . TYR A 1 72 ? 6.494 -0.754 2.934 1.00 89.50 72 TYR A O 1
ATOM 612 N N . THR A 1 73 ? 4.389 -0.055 2.563 1.00 89.50 73 THR A N 1
ATOM 613 C CA . THR A 1 73 ? 4.363 0.942 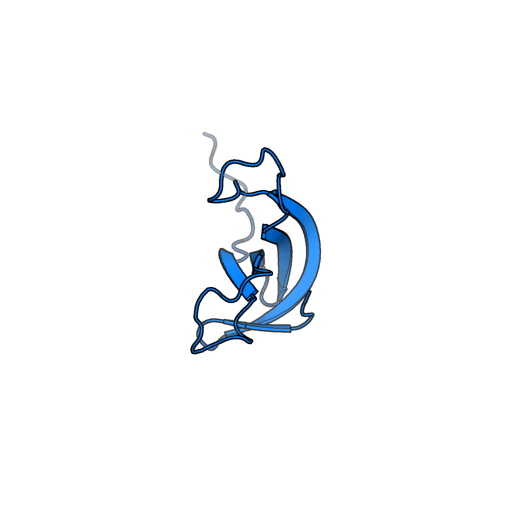3.639 1.00 89.50 73 THR A CA 1
ATOM 614 C C . THR A 1 73 ? 3.070 0.847 4.427 1.00 89.50 73 THR A C 1
ATOM 616 O O . THR A 1 73 ? 2.023 0.464 3.901 1.00 89.50 73 THR A O 1
ATOM 619 N N . LEU A 1 74 ? 3.165 1.217 5.699 1.00 89.75 74 LEU A N 1
ATOM 620 C CA . LEU A 1 74 ? 2.049 1.359 6.616 1.00 89.75 74 LEU A CA 1
ATOM 621 C C . LEU A 1 74 ? 2.236 2.663 7.378 1.00 89.75 74 LEU A C 1
ATOM 623 O O . LEU A 1 74 ? 3.261 2.862 8.027 1.00 89.75 74 LEU A O 1
ATOM 627 N N . SER A 1 75 ? 1.243 3.533 7.287 1.00 89.44 75 SER A N 1
ATOM 628 C CA . SER A 1 75 ? 1.100 4.712 8.122 1.00 89.44 75 SER A CA 1
ATOM 629 C C . SER A 1 75 ? -0.154 4.491 8.951 1.00 89.44 75 SER A C 1
ATOM 631 O O . SER A 1 75 ? -1.267 4.500 8.423 1.00 89.44 75 SER A O 1
ATOM 633 N N . ALA A 1 76 ? 0.029 4.193 10.237 1.00 82.50 76 ALA A N 1
ATOM 634 C CA . ALA A 1 76 ? -1.088 4.219 11.167 1.00 82.50 76 ALA A CA 1
ATOM 635 C C . ALA A 1 76 ? -1.646 5.644 11.183 1.00 82.50 76 ALA A C 1
ATOM 637 O O . ALA A 1 76 ? -0.876 6.603 11.110 1.00 82.50 76 ALA A O 1
ATOM 638 N N . GLY A 1 77 ? -2.968 5.767 11.240 1.00 67.88 77 GLY A N 1
ATOM 639 C CA . GLY A 1 77 ? -3.668 7.034 11.359 1.00 67.88 77 GLY A CA 1
ATOM 640 C C . GLY A 1 77 ? -3.392 7.662 12.716 1.00 67.88 77 GLY A C 1
ATOM 641 O O . GLY A 1 77 ? -4.265 7.705 13.573 1.00 67.88 77 GLY A O 1
ATOM 642 N N . THR A 1 78 ? -2.182 8.174 12.907 1.00 53.59 78 THR A N 1
ATOM 643 C CA . THR A 1 78 ? -2.022 9.422 13.633 1.00 53.59 78 THR A CA 1
ATOM 644 C C . THR A 1 78 ? -2.697 10.439 12.727 1.00 53.59 78 THR A C 1
ATOM 646 O O . THR A 1 78 ? -2.255 10.636 11.593 1.00 53.59 78 THR A O 1
ATOM 649 N N . LEU A 1 79 ? -3.821 11.011 13.168 1.00 48.25 79 LEU A N 1
ATOM 650 C CA . LEU A 1 79 ? -4.352 12.228 12.553 1.00 48.25 79 LEU A CA 1
ATOM 651 C C . LEU A 1 79 ? -3.152 13.144 12.269 1.00 48.25 79 LEU A C 1
ATOM 653 O O . LEU A 1 79 ? -2.279 13.220 13.137 1.00 48.25 79 LEU A O 1
ATOM 657 N N . PRO A 1 80 ? -3.026 13.783 11.093 1.00 47.59 80 PRO A N 1
ATOM 658 C CA . PRO A 1 80 ? -2.039 14.838 10.964 1.00 47.59 80 PRO A CA 1
ATOM 659 C C . PRO A 1 80 ? -2.375 15.846 12.061 1.00 47.59 80 PRO A C 1
ATOM 661 O O . PRO A 1 80 ? -3.371 16.560 11.958 1.00 47.59 80 PRO A O 1
ATOM 664 N N . ASN A 1 81 ? -1.597 15.842 13.146 1.00 46.03 81 ASN A N 1
ATOM 665 C CA . ASN A 1 81 ? -1.564 16.970 14.046 1.00 46.03 81 ASN A CA 1
ATOM 666 C C . ASN A 1 81 ? -1.178 18.128 13.133 1.00 46.03 81 ASN A C 1
ATOM 668 O O . ASN A 1 81 ? -0.063 18.178 12.607 1.00 46.03 81 ASN A O 1
ATOM 672 N N . GLY A 1 82 ? -2.146 19.007 12.880 1.00 53.09 82 GLY A N 1
ATOM 673 C CA . GLY A 1 82 ? -1.807 20.390 12.633 1.00 53.09 82 GLY A CA 1
ATOM 674 C C . GLY A 1 82 ? -0.866 20.841 13.748 1.00 53.09 82 GLY A C 1
ATOM 675 O O . GLY A 1 82 ? -0.956 20.362 14.876 1.00 53.09 82 GLY A O 1
ATOM 676 N N . ASP A 1 83 ? 0.032 21.744 13.378 1.00 47.44 83 ASP A N 1
ATOM 677 C CA . ASP A 1 83 ? 0.919 22.518 14.245 1.00 47.44 83 ASP A CA 1
ATOM 678 C C . ASP A 1 83 ? 2.372 22.032 14.333 1.00 47.44 83 ASP A C 1
ATOM 680 O O . ASP A 1 83 ? 2.724 20.986 14.874 1.00 47.44 83 ASP A O 1
ATOM 684 N N . GLY A 1 84 ? 3.233 22.879 13.762 1.00 42.50 84 GLY A N 1
ATOM 685 C CA . GLY A 1 84 ? 4.683 22.737 13.760 1.00 42.50 84 GLY A CA 1
ATOM 686 C C . GLY A 1 84 ? 5.424 23.617 12.745 1.00 42.50 84 GLY A C 1
ATOM 687 O O . GLY A 1 84 ? 6.538 23.275 12.362 1.00 42.50 84 GLY A O 1
ATOM 688 N N . LYS A 1 85 ? 4.837 24.730 12.276 1.00 41.03 85 LYS A N 1
ATOM 689 C CA . LYS A 1 85 ? 5.620 25.895 11.841 1.00 41.03 85 LYS A CA 1
ATOM 690 C C . LYS A 1 85 ? 5.466 26.985 12.899 1.00 41.03 85 LYS A C 1
ATOM 692 O O . LYS A 1 85 ? 4.402 27.585 13.023 1.00 41.03 85 LYS A O 1
ATOM 697 N N . SER A 1 86 ? 6.535 27.230 13.638 1.00 47.62 86 SER A N 1
ATOM 698 C CA . SER A 1 86 ? 6.905 28.532 14.195 1.00 47.62 86 SER A CA 1
ATOM 699 C C . SER A 1 86 ? 8.415 28.638 14.103 1.00 47.62 86 SER A C 1
ATOM 701 O O . SER A 1 86 ? 9.074 27.606 14.364 1.00 47.62 86 SER A O 1
#

Secondary str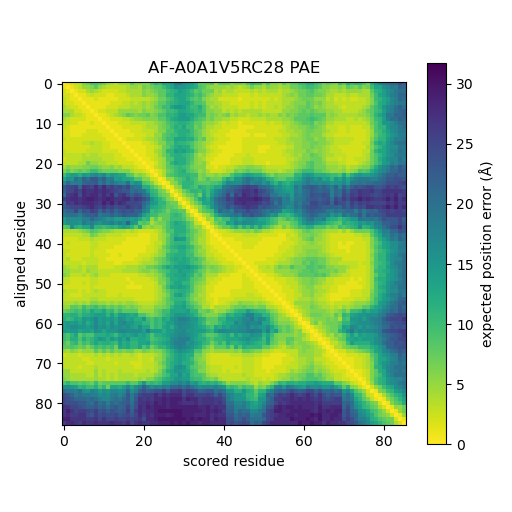ucture (DSSP, 8-state):
--SEEEETTEEEEEEEEEEEEEEEE--SSS----EEEEEEEEEEEETTEEEEEEEESS-S-TT-TT--EEEEEEEE----------

Radius of gyration: 16.38 Å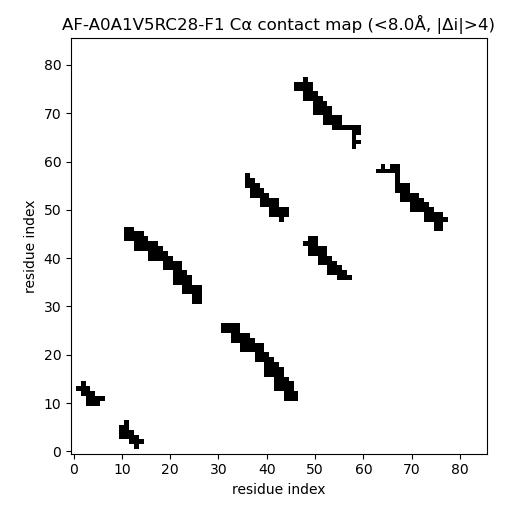; Cα contacts (8 Å, |Δi|>4): 153; chains: 1; bounding box: 30×51×40 Å

Solvent-accessible surface area (backbone atoms only — not comparable to full-atom values): 5260 Å² total; per-residue (Å²): 132,77,61,60,52,75,56,98,89,43,71,36,35,55,76,46,79,77,43,75,51,71,43,60,45,82,49,98,66,95,48,94,58,70,47,75,45,32,44,37,35,32,28,34,33,41,72,60,25,45,35,33,35,33,38,39,78,61,49,86,38,87,93,41,65,80,62,30,73,43,80,76,47,78,44,71,53,66,71,82,72,78,87,86,88,130

Sequence (86 aa):
MPSRFTWRGAEYRVTAVLHAWKTTGPCSHGSGELYVRRHWYTVSVEPPGVMTLYFDRQARQSRRPKARWWLYTLSAGTLPNGDGKS

Nearest PDB structures (foldseek):
  6d25-assembly2_F  TM=5.179E-01  e=1.861E+00  Xanthomonas citri pv. citri str. 306
  4gyi-assembly1_A  TM=5.438E-01  e=5.803E+00  Thermochaetoides thermophila D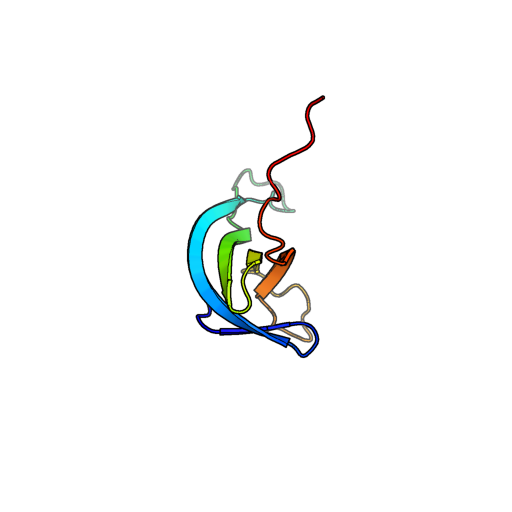SM 1495
  7eni-assembly1_C  TM=4.587E-01  e=9.973E+00  Staphylococcus schleiferi

pLDDT: mean 77.75, std 17.33, range [41.03, 95.5]

Foldseek 3Di:
DDQWDDDPNDIKGFPFWPDKDWAFDDDPDDDPDGDGFKIWTWTAIPVGWIWIKIFGPAQPDPVCRPPGIDTDDIGRPPPPPPDDDD

Mean predicted aligned error: 9.92 Å